Protein AF-A0AAV6PJ67-F1 (afdb_monomer)

Organism: Solea senegalensis (NCBI:txid28829)

Nearest PDB structures (foldseek):
  1wx5-assembly2_D  TM=6.426E-01  e=4.698E+00  Streptomyces castaneoglobisporus
  1wx5-assembly1_B  TM=5.308E-01  e=3.072E+00  Streptomyces castaneoglobisporus

Sequence (55 aa):
MHISILSTDTTPKVERCTSCCKQFHCPLFLKVKPTQLSKLQSHLEAHRKGGILFK

Mean predicted aligned error: 5.89 Å

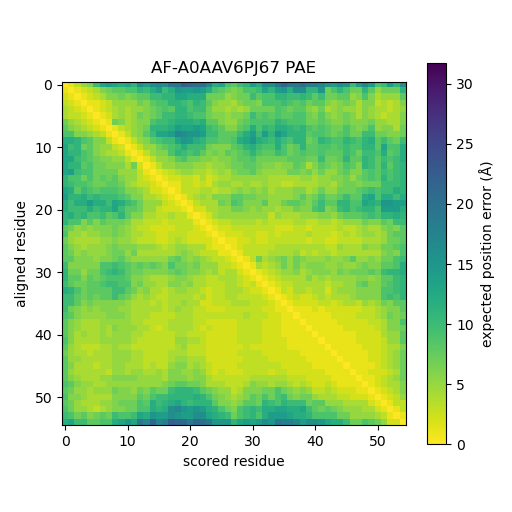Solvent-accessible surface area (backbone atoms only — not comparable to full-atom values): 3792 Å² total; per-residue (Å²): 135,90,83,82,87,76,62,93,87,57,78,79,89,74,63,65,33,85,88,81,74,68,25,31,59,41,95,87,42,82,86,48,61,40,83,47,69,70,60,45,51,55,52,50,50,49,50,62,72,73,47,78,90,84,129

pLDDT: mean 79.78, std 6.94, range [59.38, 88.5]

Secondary structure (DSSP, 8-state):
-------TT------B-TTTTSSBPPSS-TT---SSHHHHHHHHHHHHHHS----

Structure (mmCIF, N/CA/C/O backbone):
data_AF-A0AAV6PJ67-F1
#
_entry.id   AF-A0AAV6PJ67-F1
#
loop_
_atom_site.group_PDB
_atom_site.id
_atom_site.type_symbol
_atom_site.label_atom_id
_atom_site.label_alt_id
_atom_site.label_comp_id
_atom_site.label_asym_id
_atom_site.label_entity_id
_atom_site.label_seq_id
_atom_site.pdbx_PDB_ins_code
_atom_site.Cartn_x
_atom_site.Cartn_y
_atom_site.Cartn_z
_atom_site.occupancy
_atom_site.B_iso_or_equiv
_atom_site.auth_seq_id
_atom_site.auth_comp_id
_atom_site.auth_asym_id
_atom_site.auth_atom_id
_atom_site.pdbx_PDB_model_num
ATOM 1 N N . MET A 1 1 ? 16.514 -11.899 -3.090 1.00 59.38 1 MET A N 1
ATOM 2 C CA . MET A 1 1 ? 16.163 -10.578 -3.654 1.00 59.38 1 MET A CA 1
ATOM 3 C C . MET A 1 1 ? 14.686 -10.633 -4.022 1.00 59.38 1 MET A C 1
ATOM 5 O O . MET A 1 1 ? 14.329 -11.506 -4.796 1.00 59.38 1 MET A O 1
ATOM 9 N N . HIS A 1 2 ? 13.821 -9.829 -3.394 1.00 66.81 2 HIS A N 1
ATOM 10 C CA . HIS A 1 2 ? 12.394 -9.781 -3.745 1.00 66.81 2 HIS A CA 1
ATOM 11 C C . HIS A 1 2 ? 12.201 -8.663 -4.768 1.00 66.81 2 HIS A C 1
ATOM 13 O O . HIS A 1 2 ? 12.535 -7.516 -4.471 1.00 66.81 2 HIS A O 1
ATOM 19 N N . ILE A 1 3 ? 11.716 -8.998 -5.961 1.00 71.44 3 ILE A N 1
ATOM 20 C CA . ILE A 1 3 ? 11.426 -8.030 -7.020 1.00 71.44 3 ILE A CA 1
ATOM 21 C C . ILE A 1 3 ? 9.912 -7.985 -7.163 1.00 71.44 3 ILE A C 1
ATOM 23 O O . ILE A 1 3 ? 9.281 -9.007 -7.418 1.00 71.44 3 ILE A O 1
ATOM 27 N N . SER A 1 4 ? 9.339 -6.804 -6.966 1.00 74.38 4 SER A N 1
ATOM 28 C CA . SER A 1 4 ? 7.911 -6.578 -7.153 1.00 74.38 4 SER A CA 1
ATOM 29 C C . SER A 1 4 ? 7.695 -5.860 -8.477 1.00 74.38 4 SER A C 1
ATOM 31 O O . SER A 1 4 ? 8.313 -4.825 -8.722 1.00 74.38 4 SER A O 1
ATOM 33 N N . ILE A 1 5 ? 6.813 -6.400 -9.314 1.00 79.12 5 ILE A N 1
ATOM 34 C CA . ILE A 1 5 ? 6.438 -5.809 -10.600 1.00 79.12 5 ILE A CA 1
ATOM 35 C C . ILE A 1 5 ? 5.049 -5.198 -10.435 1.00 79.12 5 ILE A C 1
ATOM 37 O O . ILE A 1 5 ? 4.130 -5.860 -9.952 1.00 79.12 5 ILE A O 1
ATOM 41 N N . LEU A 1 6 ? 4.907 -3.929 -10.809 1.00 76.50 6 LEU A N 1
ATOM 42 C CA . LEU A 1 6 ? 3.645 -3.204 -10.757 1.00 76.50 6 LEU A CA 1
ATOM 43 C C . LEU A 1 6 ? 3.367 -2.605 -12.136 1.00 76.50 6 LEU A C 1
ATOM 45 O O . LEU A 1 6 ? 4.225 -1.926 -12.698 1.00 76.50 6 LEU A O 1
ATOM 49 N N . SER A 1 7 ? 2.170 -2.837 -12.666 1.00 76.62 7 SER A N 1
ATOM 50 C CA . SER A 1 7 ? 1.729 -2.209 -13.911 1.00 76.62 7 SER A CA 1
ATOM 51 C C . SER A 1 7 ? 1.588 -0.702 -13.719 1.00 76.62 7 SER A C 1
ATOM 53 O O . SER A 1 7 ? 0.942 -0.248 -12.777 1.00 76.62 7 SER A O 1
ATOM 55 N N . THR A 1 8 ? 2.153 0.086 -14.635 1.00 72.81 8 THR A N 1
ATOM 56 C CA . THR A 1 8 ? 2.113 1.558 -14.571 1.00 72.81 8 THR A CA 1
ATOM 57 C C . THR A 1 8 ? 0.704 2.132 -14.697 1.00 72.81 8 THR A C 1
ATOM 59 O O . THR A 1 8 ? 0.458 3.240 -14.229 1.00 72.81 8 THR A O 1
ATOM 62 N N . ASP A 1 9 ? -0.207 1.381 -15.318 1.00 73.50 9 ASP A N 1
ATOM 63 C CA . ASP A 1 9 ? -1.611 1.756 -15.515 1.00 73.50 9 ASP A CA 1
ATOM 64 C C . ASP A 1 9 ? -2.486 1.462 -14.282 1.00 73.50 9 ASP A C 1
ATOM 66 O O . ASP A 1 9 ? -3.582 1.992 -14.122 1.00 73.50 9 ASP A O 1
ATOM 70 N N . THR A 1 10 ? -2.002 0.628 -13.359 1.00 67.81 10 THR A N 1
ATOM 71 C CA . THR A 1 10 ? -2.821 0.133 -12.254 1.00 67.81 10 THR A CA 1
ATOM 72 C C . THR A 1 10 ? -2.441 0.824 -10.953 1.00 67.81 10 THR A C 1
ATOM 74 O O . THR A 1 10 ? -1.352 0.630 -10.417 1.00 67.81 10 THR A O 1
ATOM 77 N N . THR A 1 11 ? -3.376 1.586 -10.381 1.00 69.00 11 THR A N 1
ATOM 78 C CA . THR A 1 11 ? -3.248 1.991 -8.976 1.00 69.00 11 THR A CA 1
ATOM 79 C C . THR A 1 11 ? -3.586 0.770 -8.120 1.00 69.00 11 THR A C 1
ATOM 81 O O . THR A 1 11 ? -4.712 0.273 -8.219 1.00 69.00 11 THR A O 1
ATOM 84 N N . PRO A 1 12 ? -2.663 0.243 -7.296 1.00 70.25 12 PRO A N 1
ATOM 85 C CA . PRO A 1 12 ? -2.971 -0.908 -6.463 1.00 70.25 12 PRO A CA 1
ATOM 86 C C . PRO A 1 12 ? -4.125 -0.539 -5.528 1.00 70.25 12 PRO A C 1
ATOM 88 O O . PRO A 1 12 ? -4.050 0.448 -4.793 1.00 70.25 12 PRO A O 1
ATOM 91 N N . LYS A 1 13 ? -5.211 -1.318 -5.564 1.00 69.88 13 LYS A N 1
ATOM 92 C CA . LYS A 1 13 ? -6.274 -1.212 -4.562 1.00 69.88 13 LYS A CA 1
ATOM 93 C C . LYS A 1 13 ? -5.680 -1.641 -3.231 1.00 69.88 13 LYS A C 1
ATOM 95 O O . LYS A 1 13 ? -5.364 -2.811 -3.037 1.00 69.88 13 LYS A O 1
ATOM 100 N N . VAL A 1 14 ? -5.485 -0.677 -2.340 1.00 75.25 14 VAL A N 1
ATOM 101 C CA . VAL A 1 14 ? -4.927 -0.932 -1.015 1.00 75.25 14 VAL A CA 1
ATOM 102 C C . VAL A 1 14 ? -6.023 -0.787 0.020 1.00 75.25 14 VAL A C 1
ATOM 104 O O . VAL A 1 14 ? -6.534 0.304 0.271 1.00 75.25 14 VAL A O 1
ATOM 107 N N . GLU A 1 15 ? -6.377 -1.916 0.615 1.00 77.00 15 GLU A N 1
ATOM 108 C CA . GLU A 1 15 ? -7.394 -1.997 1.650 1.00 77.00 15 GLU A CA 1
ATOM 109 C C . GLU A 1 15 ? -6.749 -2.043 3.035 1.00 77.00 15 GLU A C 1
ATOM 111 O O . GLU A 1 15 ? -5.587 -2.420 3.226 1.00 77.00 15 GLU A O 1
ATOM 116 N N . ARG A 1 16 ? -7.512 -1.603 4.033 1.00 84.12 16 ARG A N 1
ATOM 117 C CA . ARG A 1 16 ? -7.073 -1.620 5.425 1.00 84.12 16 ARG A CA 1
ATOM 118 C C . ARG A 1 16 ? -7.076 -3.067 5.920 1.00 84.12 16 ARG A C 1
ATOM 120 O O . ARG A 1 16 ? -8.077 -3.757 5.761 1.00 84.12 16 ARG A O 1
ATOM 127 N N . CYS A 1 17 ? -6.001 -3.521 6.565 1.00 83.69 17 CYS A N 1
ATOM 128 C CA . CYS A 1 17 ? -5.952 -4.878 7.115 1.00 83.69 17 CYS A CA 1
ATOM 129 C C . CYS A 1 17 ? -7.000 -5.037 8.215 1.00 83.69 17 CYS A C 1
ATOM 131 O O . CYS A 1 17 ? -6.854 -4.472 9.295 1.00 83.69 17 CYS A O 1
ATOM 133 N N . THR A 1 18 ? -8.028 -5.840 7.982 1.00 83.44 18 THR A N 1
ATOM 134 C CA . THR A 1 18 ? -9.071 -6.128 8.977 1.00 83.44 18 THR A CA 1
ATOM 135 C C . THR A 1 18 ? -8.675 -7.248 9.939 1.00 83.44 18 THR A C 1
ATOM 137 O O . THR A 1 18 ? -9.193 -7.299 11.049 1.00 83.44 18 THR A O 1
ATOM 140 N N . SER A 1 19 ? -7.716 -8.096 9.553 1.00 81.44 19 SER A N 1
ATOM 141 C CA . SER A 1 19 ? -7.346 -9.303 10.304 1.00 81.44 19 SER A CA 1
ATOM 142 C C . SER A 1 19 ? -6.213 -9.117 11.320 1.00 81.44 19 SER A C 1
ATOM 144 O O . SER A 1 19 ? -6.151 -9.867 12.285 1.00 81.44 19 SER A O 1
ATOM 146 N N . CYS A 1 20 ? -5.290 -8.178 11.097 1.00 81.81 20 CYS A N 1
ATOM 147 C CA . CYS A 1 20 ? -3.992 -8.156 11.778 1.00 81.81 20 CYS A CA 1
ATOM 148 C C . CYS A 1 20 ? -3.774 -6.920 12.660 1.00 81.81 20 CYS A C 1
ATOM 150 O O . CYS A 1 20 ? -3.520 -7.044 13.852 1.00 81.81 20 CYS A O 1
ATOM 152 N N . CYS A 1 21 ? -3.851 -5.715 12.092 1.00 81.75 21 CYS A N 1
ATOM 153 C CA . CYS A 1 21 ? -3.490 -4.496 12.822 1.00 81.75 21 CYS A CA 1
ATOM 154 C C . CYS A 1 21 ? -4.354 -3.275 12.499 1.00 81.75 21 CYS A C 1
ATOM 156 O O . CYS A 1 21 ? -4.071 -2.193 13.008 1.00 81.75 21 CYS A O 1
ATOM 158 N N . LYS A 1 22 ? -5.412 -3.407 11.680 1.00 85.38 22 LYS A N 1
ATOM 159 C CA . LYS A 1 22 ? -6.279 -2.275 11.300 1.00 85.38 22 LYS A CA 1
ATOM 160 C C . LYS A 1 22 ? -5.466 -1.104 10.732 1.00 85.38 22 LYS A C 1
ATOM 162 O O . LYS A 1 22 ? -5.801 0.055 10.967 1.00 85.38 22 LYS A O 1
ATOM 167 N N . GLN A 1 23 ? -4.404 -1.386 9.979 1.00 86.94 23 GLN A N 1
ATOM 168 C CA . GLN A 1 23 ? -3.574 -0.402 9.271 1.00 86.94 23 GLN A CA 1
ATOM 169 C C . GLN A 1 23 ? -3.520 -0.735 7.782 1.00 86.94 23 GLN A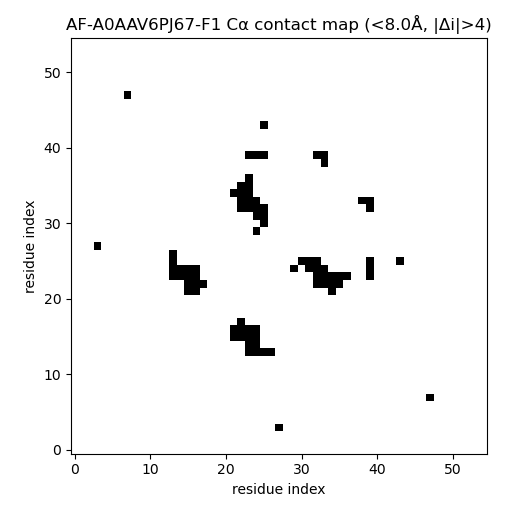 C 1
A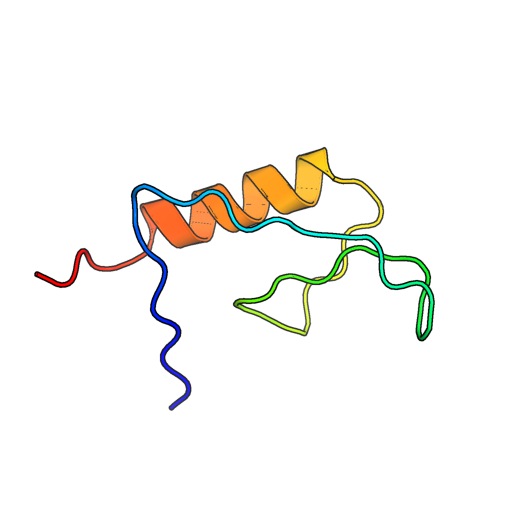TOM 171 O O . GLN A 1 23 ? -3.906 -1.829 7.370 1.00 86.94 23 GLN A O 1
ATOM 176 N N . PHE A 1 24 ? -3.059 0.208 6.969 1.00 86.31 24 PHE A N 1
ATOM 177 C CA . PHE A 1 24 ? -2.795 -0.055 5.563 1.00 86.31 24 PHE A CA 1
ATOM 178 C C . PHE A 1 24 ? -1.414 -0.681 5.401 1.00 86.31 24 PHE A C 1
ATOM 180 O O . PHE A 1 24 ? -0.454 -0.202 5.999 1.00 86.31 24 PHE A O 1
ATOM 187 N N . HIS A 1 25 ? -1.307 -1.721 4.579 1.00 84.00 25 HIS A N 1
ATOM 188 C CA . HIS A 1 25 ? -0.028 -2.351 4.256 1.00 84.00 25 HIS A CA 1
ATOM 189 C C . HIS A 1 25 ? 0.429 -1.914 2.878 1.00 84.00 25 HIS A C 1
ATOM 191 O O . HIS A 1 25 ? -0.372 -1.846 1.949 1.00 84.00 25 HIS A O 1
ATOM 197 N N . CYS A 1 26 ? 1.724 -1.657 2.728 1.00 83.50 26 CYS A N 1
ATOM 198 C CA . CYS A 1 26 ? 2.285 -1.512 1.398 1.00 83.50 26 CYS A CA 1
ATOM 199 C C . CYS A 1 26 ? 2.463 -2.904 0.757 1.00 83.50 26 CYS A C 1
ATOM 201 O O . CYS A 1 26 ? 3.163 -3.739 1.338 1.00 83.50 26 CYS A O 1
ATOM 203 N N . PRO A 1 27 ? 1.891 -3.159 -0.436 1.00 78.94 27 PRO A N 1
ATOM 204 C CA . PRO A 1 27 ? 2.058 -4.429 -1.150 1.00 78.94 27 PRO A CA 1
ATOM 205 C C . PRO A 1 27 ? 3.505 -4.667 -1.609 1.00 78.94 27 PRO A C 1
ATOM 207 O O . PRO A 1 27 ? 3.901 -5.801 -1.846 1.00 78.94 27 PRO A O 1
ATOM 210 N N . LEU A 1 28 ? 4.308 -3.603 -1.713 1.00 78.75 28 LEU A N 1
ATOM 211 C CA . LEU A 1 28 ? 5.707 -3.663 -2.138 1.00 78.75 28 LEU A CA 1
ATOM 212 C C . LEU A 1 28 ? 6.674 -3.780 -0.950 1.00 78.75 28 LEU A C 1
ATOM 214 O O . LEU A 1 28 ? 7.800 -4.241 -1.118 1.00 78.75 28 LEU A O 1
ATOM 218 N N . PHE A 1 29 ? 6.256 -3.366 0.254 1.00 78.38 29 PHE A N 1
ATOM 219 C CA . PHE A 1 29 ? 7.123 -3.339 1.430 1.00 78.38 29 PHE A CA 1
ATOM 220 C C . PHE A 1 29 ? 6.357 -3.507 2.753 1.00 78.38 29 PHE A C 1
ATOM 222 O O . PHE A 1 29 ? 5.780 -2.569 3.300 1.00 78.38 29 PHE A O 1
ATOM 229 N N . LEU A 1 30 ? 6.427 -4.704 3.337 1.00 74.81 30 LEU A N 1
ATOM 230 C CA . LEU A 1 30 ? 5.603 -5.105 4.488 1.00 74.81 30 LEU A CA 1
ATOM 231 C C . LEU A 1 30 ? 5.898 -4.369 5.811 1.00 74.81 30 LEU A C 1
ATOM 233 O O . LEU A 1 30 ? 5.085 -4.433 6.739 1.00 74.81 30 LEU A O 1
ATOM 237 N N . LYS A 1 31 ? 7.044 -3.683 5.935 1.00 79.62 31 LYS A N 1
ATOM 238 C CA . LYS A 1 31 ? 7.409 -2.977 7.180 1.00 79.62 31 LYS A CA 1
ATOM 239 C C . LYS A 1 31 ? 6.712 -1.621 7.327 1.00 79.62 31 LYS A C 1
ATOM 241 O O 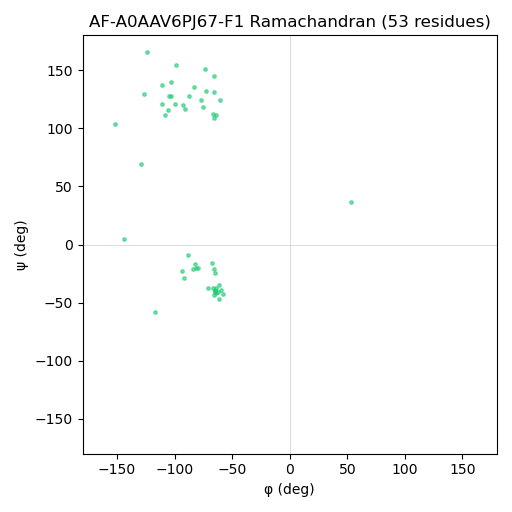. LYS A 1 31 ? 6.609 -1.121 8.443 1.00 79.62 31 LYS A O 1
ATOM 246 N N . VAL A 1 32 ? 6.223 -1.029 6.235 1.00 80.44 32 VAL A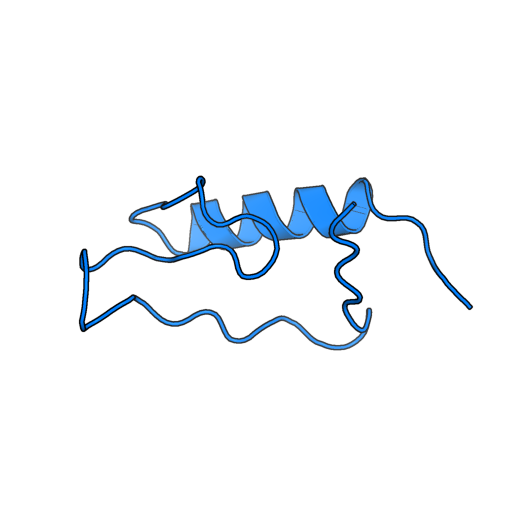 N 1
ATOM 247 C CA . VAL A 1 32 ? 5.537 0.271 6.262 1.00 80.44 32 VAL A CA 1
ATOM 248 C C . VAL A 1 32 ? 4.037 0.046 6.438 1.00 80.44 32 VAL A C 1
ATOM 250 O O . VAL A 1 32 ? 3.386 -0.561 5.587 1.00 80.44 32 VAL A O 1
ATOM 253 N N . LYS A 1 33 ? 3.502 0.530 7.568 1.00 82.94 33 LYS A N 1
ATOM 254 C CA . LYS A 1 33 ? 2.097 0.346 7.970 1.00 82.94 33 LYS A CA 1
ATOM 255 C C . LYS A 1 33 ? 1.418 1.667 8.356 1.00 82.94 33 LYS A C 1
ATOM 257 O O . LYS A 1 33 ? 1.177 1.922 9.537 1.00 82.94 33 LYS A O 1
ATOM 262 N N . PRO A 1 34 ? 1.164 2.570 7.397 1.00 83.94 34 PRO A N 1
ATOM 263 C CA . PRO A 1 34 ? 0.498 3.830 7.683 1.00 83.94 34 PRO A CA 1
ATOM 264 C C . PRO A 1 34 ? -0.953 3.613 8.130 1.00 83.94 34 PRO A C 1
ATOM 266 O O . PRO A 1 34 ? -1.673 2.741 7.647 1.00 83.94 34 PRO A O 1
ATOM 269 N N . THR A 1 35 ? -1.412 4.465 9.041 1.00 86.62 35 THR A N 1
ATOM 270 C CA . THR A 1 35 ? -2.812 4.502 9.493 1.00 86.62 35 THR A CA 1
ATOM 271 C C . THR A 1 35 ? -3.720 5.280 8.537 1.00 86.62 35 THR A C 1
ATOM 273 O O . THR A 1 35 ? -4.932 5.099 8.571 1.00 86.62 35 THR A O 1
ATOM 276 N N . GLN A 1 36 ? -3.143 6.147 7.698 1.00 88.38 36 GLN A N 1
ATOM 277 C CA . GLN A 1 36 ? -3.862 6.997 6.745 1.00 88.38 36 GLN A CA 1
ATOM 278 C C . GLN A 1 36 ? -3.585 6.558 5.305 1.00 88.38 36 GLN A C 1
ATOM 280 O O . GLN A 1 36 ? -2.429 6.328 4.941 1.00 88.38 36 GLN A O 1
ATOM 285 N N . LEU A 1 37 ? -4.634 6.518 4.479 1.00 85.62 37 LEU A N 1
ATOM 286 C CA . LEU A 1 37 ? -4.537 6.148 3.065 1.00 85.62 37 LEU A CA 1
ATOM 287 C C . LEU A 1 37 ? -3.693 7.148 2.259 1.00 85.62 37 LEU A C 1
ATOM 289 O O . LEU A 1 37 ? -2.893 6.740 1.428 1.00 85.62 37 LEU A O 1
ATOM 293 N N . SER A 1 38 ? -3.788 8.445 2.558 1.00 87.75 38 SER A N 1
ATOM 294 C CA . SER A 1 38 ? -2.981 9.498 1.917 1.00 87.75 38 SER A CA 1
ATOM 295 C C . SER A 1 38 ? -1.472 9.265 2.077 1.00 87.75 38 SER A C 1
ATOM 297 O O . SER A 1 38 ? -0.706 9.385 1.121 1.00 87.75 38 SER A O 1
ATOM 299 N N . LYS A 1 39 ? -1.033 8.855 3.276 1.00 87.94 39 LYS A N 1
ATOM 300 C CA . LYS A 1 39 ? 0.370 8.498 3.546 1.00 87.94 39 LYS A CA 1
ATOM 301 C C . LYS A 1 39 ? 0.806 7.262 2.761 1.00 87.94 39 LYS A C 1
ATOM 303 O O . LYS A 1 39 ? 1.930 7.217 2.271 1.00 87.94 39 LYS A O 1
ATOM 308 N N . LEU A 1 40 ? -0.077 6.274 2.631 1.00 88.12 40 LEU A N 1
ATOM 309 C CA . LEU A 1 40 ? 0.182 5.078 1.834 1.00 88.12 40 LEU A CA 1
ATOM 310 C C . LEU A 1 40 ? 0.303 5.399 0.341 1.00 88.12 40 LEU A C 1
ATOM 312 O O . LEU A 1 40 ? 1.217 4.903 -0.309 1.00 88.12 40 LEU A O 1
ATOM 316 N N . GLN A 1 41 ? -0.580 6.243 -0.189 1.00 86.62 41 GLN A N 1
ATOM 317 C CA . GLN A 1 41 ? -0.534 6.678 -1.585 1.00 86.62 41 GLN A CA 1
ATOM 318 C C . GLN A 1 41 ? 0.762 7.432 -1.889 1.00 86.62 41 GLN A C 1
ATOM 320 O O . GLN A 1 41 ? 1.449 7.093 -2.845 1.00 86.62 41 GLN A O 1
ATOM 325 N N . SER A 1 42 ? 1.158 8.378 -1.033 1.00 88.50 42 SER A N 1
ATOM 326 C CA . SER A 1 42 ? 2.438 9.087 -1.177 1.00 88.50 42 SER A CA 1
ATOM 327 C C . SER A 1 42 ? 3.643 8.132 -1.135 1.00 88.50 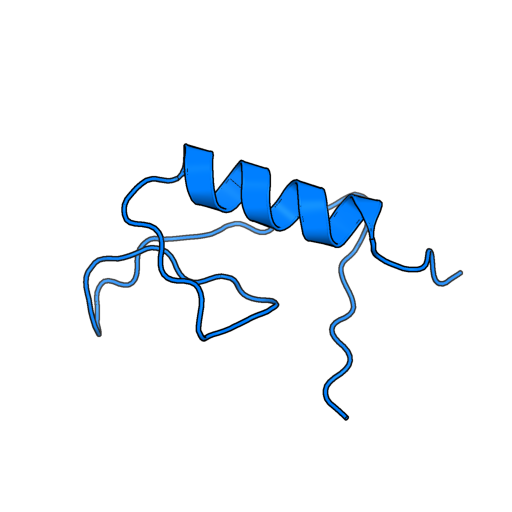42 SER A C 1
ATOM 329 O O . SER A 1 42 ? 4.578 8.251 -1.926 1.00 88.50 42 SER A O 1
ATOM 331 N N . HIS A 1 43 ? 3.598 7.115 -0.270 1.00 88.38 43 HIS A N 1
ATOM 332 C CA . HIS A 1 43 ? 4.622 6.071 -0.219 1.00 88.38 43 HIS A CA 1
ATOM 333 C C . HIS A 1 43 ? 4.677 5.223 -1.503 1.00 88.38 43 HIS A C 1
ATOM 335 O O . HIS A 1 43 ? 5.762 4.911 -1.987 1.00 88.38 43 HIS A O 1
ATOM 341 N N . LEU A 1 44 ? 3.527 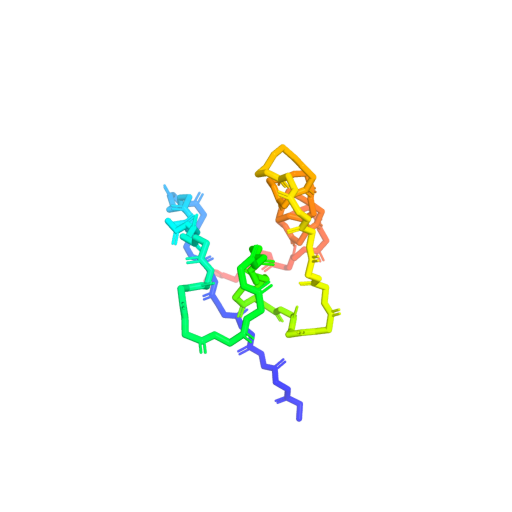4.863 -2.076 1.00 84.81 44 LEU A N 1
ATOM 342 C C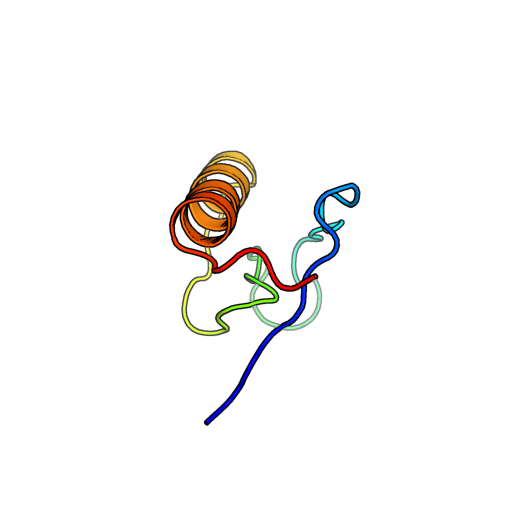A . LEU A 1 44 ? 3.453 4.141 -3.351 1.00 84.81 44 LEU A CA 1
ATOM 343 C C . LEU A 1 44 ? 3.945 4.986 -4.529 1.00 84.81 44 LEU A C 1
ATOM 345 O O . LEU A 1 44 ? 4.649 4.472 -5.395 1.00 84.81 44 LEU A O 1
ATOM 349 N N . GLU A 1 45 ? 3.662 6.287 -4.526 1.00 85.94 45 GLU A N 1
ATOM 350 C CA . GLU A 1 45 ? 4.213 7.224 -5.508 1.00 85.94 45 GLU A CA 1
ATOM 351 C C . GLU A 1 45 ? 5.744 7.291 -5.438 1.00 85.94 45 GLU A C 1
ATOM 353 O O . GLU A 1 45 ? 6.401 7.397 -6.472 1.00 85.94 45 GLU A O 1
ATOM 358 N N . ALA A 1 46 ? 6.333 7.172 -4.244 1.00 86.06 46 ALA A N 1
ATOM 359 C CA . ALA A 1 46 ? 7.784 7.079 -4.098 1.00 86.06 46 ALA A CA 1
ATOM 360 C C . ALA A 1 46 ? 8.343 5.792 -4.730 1.00 86.06 46 ALA A C 1
ATOM 362 O O . ALA A 1 46 ? 9.363 5.854 -5.415 1.00 86.06 46 ALA A O 1
ATOM 363 N N . HIS A 1 47 ? 7.652 4.654 -4.582 1.00 85.62 47 HIS A N 1
ATOM 364 C CA . HIS A 1 47 ? 8.016 3.416 -5.290 1.00 85.62 47 HIS A CA 1
ATOM 365 C C . HIS A 1 47 ? 7.914 3.572 -6.803 1.00 85.62 47 HIS A C 1
ATOM 367 O O . HIS A 1 47 ? 8.799 3.118 -7.517 1.00 85.62 47 HIS A O 1
ATOM 373 N N . ARG A 1 48 ? 6.873 4.248 -7.300 1.00 80.88 48 ARG A N 1
ATOM 374 C CA . ARG A 1 48 ? 6.710 4.504 -8.737 1.00 80.88 48 ARG A CA 1
ATOM 375 C C . ARG A 1 48 ? 7.821 5.399 -9.290 1.00 80.88 48 ARG A C 1
ATOM 377 O O . ARG A 1 48 ? 8.335 5.121 -10.365 1.00 80.88 48 ARG A O 1
ATOM 384 N N . LYS A 1 49 ? 8.211 6.445 -8.553 1.00 84.19 49 LYS A N 1
ATOM 385 C CA . LYS A 1 49 ? 9.295 7.365 -8.943 1.00 84.19 49 LYS A CA 1
ATOM 386 C C . LYS A 1 49 ? 10.685 6.732 -8.862 1.00 84.19 49 LYS A C 1
ATOM 388 O O . LYS A 1 49 ? 11.533 7.055 -9.683 1.00 84.19 49 LYS A O 1
ATOM 393 N N . GLY A 1 50 ? 10.926 5.885 -7.861 1.00 82.38 50 GLY A N 1
ATOM 394 C CA . GLY A 1 50 ? 12.205 5.191 -7.672 1.00 82.38 50 GLY A CA 1
ATOM 395 C C . GLY A 1 50 ? 12.309 3.857 -8.416 1.00 82.38 50 GLY A C 1
ATOM 396 O O . GLY A 1 50 ? 13.380 3.255 -8.443 1.00 82.38 50 GLY A O 1
ATOM 397 N N . GLY A 1 51 ? 11.202 3.376 -8.981 1.00 81.12 51 GLY A N 1
ATOM 398 C CA . GLY A 1 51 ? 11.133 2.131 -9.727 1.00 81.12 51 GLY A CA 1
ATOM 399 C C . GLY A 1 51 ? 11.781 2.248 -11.101 1.00 81.12 51 GLY A C 1
ATOM 400 O O . GLY A 1 51 ? 11.793 3.309 -11.722 1.00 81.12 51 GLY A O 1
ATOM 401 N N . ILE A 1 52 ? 12.303 1.128 -11.594 1.00 80.00 52 ILE A N 1
ATOM 402 C CA . ILE A 1 52 ? 12.815 1.030 -12.960 1.00 80.00 52 ILE A CA 1
ATOM 403 C C . ILE A 1 52 ? 11.644 0.655 -13.863 1.00 80.00 52 ILE A C 1
ATOM 405 O O . ILE A 1 52 ? 10.948 -0.328 -13.600 1.00 80.00 52 ILE A O 1
ATOM 409 N N . LEU A 1 53 ? 11.430 1.427 -14.931 1.00 76.25 53 LEU A N 1
ATOM 410 C CA . LEU A 1 53 ? 10.474 1.051 -15.964 1.00 76.25 53 LEU A CA 1
ATOM 411 C C . LEU A 1 53 ? 11.015 -0.195 -16.675 1.00 76.25 53 LEU A C 1
ATOM 413 O O . LEU A 1 53 ? 12.043 -0.131 -17.346 1.00 76.25 53 LEU A O 1
ATOM 417 N N . PHE A 1 54 ? 10.342 -1.325 -16.497 1.00 69.00 54 PHE A N 1
ATOM 418 C CA . PHE A 1 54 ? 10.683 -2.572 -17.167 1.00 69.00 54 PHE A CA 1
ATOM 419 C C . PHE A 1 54 ? 9.743 -2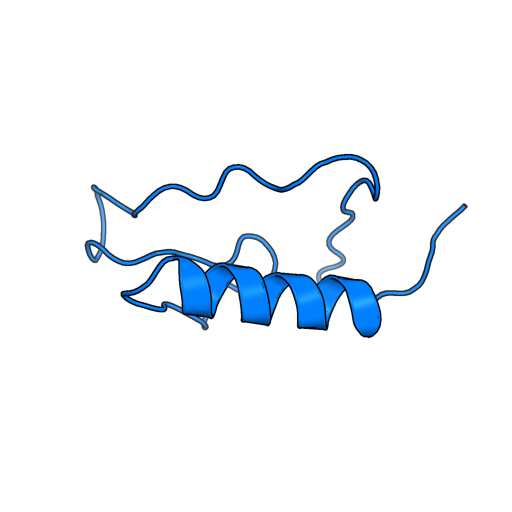.746 -18.364 1.00 69.00 54 PHE A C 1
ATOM 421 O O . PHE A 1 54 ? 8.523 -2.704 -18.190 1.00 69.00 54 PHE A O 1
ATOM 428 N N . LYS A 1 55 ? 10.312 -2.850 -19.568 1.00 63.59 55 LYS A N 1
ATOM 429 C CA . LYS A 1 55 ? 9.605 -2.938 -20.850 1.00 63.59 55 LYS A CA 1
ATOM 430 C C . LYS A 1 55 ? 10.033 -4.193 -21.589 1.00 63.59 55 LYS A C 1
ATOM 432 O O . LYS A 1 55 ? 11.253 -4.467 -21.566 1.00 63.59 55 LYS A O 1
#

Foldseek 3Di:
DDDDDDDPPDDDPWDQDPPDDRFTAAPRDRVDTHNDPVVNSVVVVVCVVPDDDDD

Radius of gyration: 11.73 Å; Cα contacts (8 Å, |Δi|>4): 41; chains: 1; bounding box: 25×20×34 Å